Protein AF-A0A3M6F680-F1 (afdb_monomer_lite)

Structure (mmCIF, N/CA/C/O backbone):
data_AF-A0A3M6F680-F1
#
_entry.id   AF-A0A3M6F680-F1
#
loop_
_atom_site.group_PDB
_atom_site.id
_atom_site.type_symbol
_atom_site.label_atom_id
_atom_site.label_alt_id
_atom_site.label_comp_id
_atom_site.label_asym_id
_atom_site.label_entity_id
_atom_site.label_seq_id
_atom_site.pdbx_PDB_ins_code
_atom_site.Cartn_x
_atom_site.Cartn_y
_atom_site.Cartn_z
_atom_site.occupancy
_atom_site.B_iso_or_equiv
_atom_site.auth_seq_id
_atom_site.auth_comp_id
_atom_site.auth_asym_id
_atom_site.auth_atom_id
_atom_site.pdbx_PDB_model_num
ATOM 1 N N . LEU A 1 1 ? 20.041 7.591 -9.489 1.00 85.06 1 LEU A N 1
ATOM 2 C CA . LEU A 1 1 ? 18.558 7.566 -9.428 1.00 85.06 1 LEU A CA 1
ATOM 3 C C . LEU A 1 1 ? 17.988 8.263 -8.185 1.00 85.06 1 LEU A C 1
ATOM 5 O O . LEU A 1 1 ? 17.136 9.122 -8.360 1.00 85.06 1 LEU A O 1
ATOM 9 N N . LYS A 1 2 ? 18.476 7.981 -6.963 1.00 90.31 2 LYS A N 1
ATOM 10 C CA . LYS A 1 2 ? 17.957 8.578 -5.711 1.00 90.31 2 LYS A CA 1
ATOM 11 C C . LYS A 1 2 ? 17.850 10.113 -5.712 1.00 90.31 2 LYS A C 1
ATOM 13 O O . LYS A 1 2 ? 16.858 10.641 -5.233 1.00 90.31 2 LYS A O 1
ATOM 18 N N . GLY A 1 3 ? 18.842 10.811 -6.273 1.00 93.62 3 GLY A N 1
ATOM 19 C CA . GLY A 1 3 ? 18.851 12.280 -6.362 1.00 93.62 3 GLY A CA 1
ATOM 20 C C . GLY A 1 3 ? 17.983 12.883 -7.475 1.00 93.62 3 GLY A C 1
ATOM 21 O O . GLY A 1 3 ? 17.849 14.095 -7.527 1.00 93.62 3 GLY A O 1
ATOM 22 N N . VAL A 1 4 ? 17.410 12.061 -8.360 1.00 94.75 4 VAL A N 1
ATOM 23 C CA . VAL A 1 4 ? 16.599 12.515 -9.508 1.00 94.75 4 VAL A CA 1
ATOM 24 C C . VAL A 1 4 ? 15.127 12.183 -9.290 1.00 94.75 4 VAL A C 1
ATOM 26 O O . VAL A 1 4 ? 14.264 13.033 -9.463 1.00 94.75 4 VAL A O 1
ATOM 29 N N . ASN A 1 5 ? 14.834 10.944 -8.886 1.00 92.00 5 ASN A N 1
ATOM 30 C CA . ASN A 1 5 ? 13.481 10.513 -8.562 1.00 92.00 5 ASN A CA 1
ATOM 31 C C . ASN A 1 5 ? 13.514 9.573 -7.356 1.00 92.00 5 ASN A C 1
ATOM 33 O O . ASN A 1 5 ? 13.884 8.399 -7.452 1.00 92.00 5 ASN 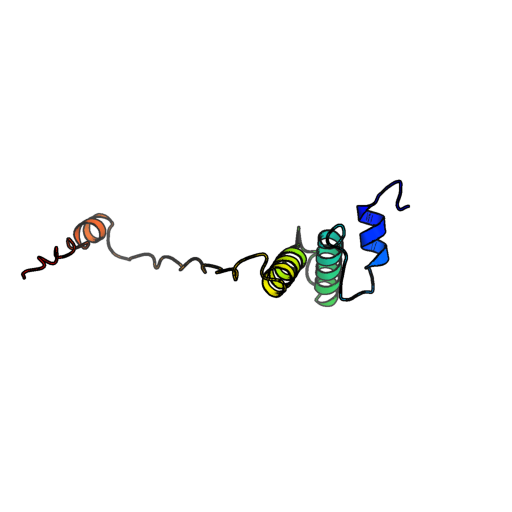A O 1
ATOM 37 N N . ARG A 1 6 ? 13.139 10.130 -6.206 1.00 93.94 6 ARG A N 1
ATOM 38 C CA . ARG A 1 6 ? 13.187 9.451 -4.914 1.00 93.94 6 ARG A CA 1
ATOM 39 C C . ARG A 1 6 ? 12.104 8.373 -4.799 1.00 93.94 6 ARG A C 1
ATOM 41 O O . ARG A 1 6 ? 12.426 7.250 -4.424 1.00 93.94 6 ARG A O 1
ATOM 48 N N . THR A 1 7 ? 10.874 8.665 -5.223 1.00 92.44 7 THR A N 1
ATOM 49 C CA . THR A 1 7 ? 9.757 7.703 -5.253 1.00 92.44 7 THR A CA 1
ATOM 50 C C . THR A 1 7 ? 10.099 6.468 -6.075 1.00 92.44 7 THR A C 1
ATOM 52 O O . THR A 1 7 ? 9.975 5.347 -5.587 1.00 92.44 7 THR A O 1
ATOM 55 N N . LEU A 1 8 ? 10.593 6.660 -7.302 1.00 92.69 8 LEU A N 1
ATOM 56 C CA . LEU A 1 8 ? 10.981 5.554 -8.173 1.00 92.69 8 LEU A CA 1
ATOM 57 C C . LEU A 1 8 ? 12.140 4.755 -7.575 1.00 92.69 8 LEU A C 1
ATOM 59 O O . LEU A 1 8 ? 12.135 3.528 -7.632 1.00 92.69 8 LEU A O 1
ATOM 63 N N . TRP A 1 9 ? 13.116 5.436 -6.970 1.00 95.25 9 TRP A N 1
ATOM 64 C CA . TRP A 1 9 ? 14.221 4.765 -6.294 1.00 95.25 9 TRP A CA 1
ATOM 65 C C . TRP A 1 9 ? 13.718 3.835 -5.183 1.00 95.25 9 TRP A C 1
ATOM 67 O O . TRP A 1 9 ? 14.070 2.657 -5.193 1.00 95.25 9 TRP A O 1
ATOM 77 N N . TYR A 1 10 ? 12.857 4.319 -4.281 1.00 95.25 10 TYR A N 1
ATOM 78 C CA . TYR A 1 10 ? 12.305 3.515 -3.184 1.00 95.25 10 TYR A CA 1
ATOM 79 C C . TYR A 1 10 ? 11.365 2.406 -3.660 1.00 95.25 10 TYR A C 1
ATOM 81 O O . TYR A 1 10 ? 11.409 1.298 -3.121 1.00 95.25 10 TYR A O 1
ATOM 89 N N . ALA A 1 11 ? 10.548 2.679 -4.680 1.00 93.38 11 ALA A N 1
ATOM 90 C CA . ALA A 1 11 ? 9.681 1.676 -5.279 1.00 93.38 11 ALA A CA 1
ATOM 91 C C . ALA A 1 11 ? 10.512 0.520 -5.849 1.00 93.38 11 ALA A C 1
ATOM 93 O O . ALA A 1 11 ? 10.257 -0.626 -5.500 1.00 93.38 11 ALA A O 1
ATOM 94 N N . LEU A 1 12 ? 11.550 0.804 -6.642 1.00 93.38 12 LEU A N 1
ATOM 95 C CA . LEU A 1 12 ? 12.417 -0.233 -7.210 1.00 93.38 12 LEU A CA 1
ATOM 96 C C . LEU A 1 12 ? 13.206 -0.994 -6.139 1.00 93.38 12 LEU A C 1
ATOM 98 O O . LEU A 1 12 ? 13.306 -2.213 -6.216 1.00 93.38 12 LEU A O 1
ATOM 102 N N . HIS A 1 13 ? 13.712 -0.303 -5.113 1.00 93.81 13 HIS A N 1
ATOM 103 C CA . HIS A 1 13 ? 14.429 -0.959 -4.010 1.00 93.81 13 HIS A CA 1
ATOM 104 C C . HIS A 1 13 ? 13.537 -1.897 -3.186 1.00 93.81 13 HIS A C 1
ATOM 106 O O . HIS A 1 13 ? 14.061 -2.772 -2.508 1.00 93.81 13 HIS A O 1
ATOM 112 N N . SER A 1 14 ? 12.211 -1.733 -3.255 1.00 90.81 14 SER A N 1
ATOM 113 C CA . SER A 1 14 ? 11.241 -2.570 -2.536 1.00 90.81 14 SER A CA 1
ATOM 114 C C . SER A 1 14 ? 10.443 -3.501 -3.456 1.00 90.81 14 SER A C 1
ATOM 116 O O . SER A 1 14 ? 9.390 -3.999 -3.061 1.00 90.81 14 SER A O 1
ATOM 118 N N . ALA A 1 15 ? 10.880 -3.690 -4.707 1.00 90.38 15 ALA A N 1
ATOM 119 C CA . ALA A 1 15 ? 10.107 -4.433 -5.703 1.00 90.38 15 ALA A CA 1
ATOM 120 C C . ALA A 1 15 ? 9.900 -5.906 -5.335 1.00 90.38 15 ALA A C 1
ATOM 122 O O . ALA A 1 15 ? 8.832 -6.448 -5.606 1.00 90.38 15 ALA A O 1
ATOM 123 N N . ASP A 1 16 ? 10.881 -6.512 -4.665 1.00 90.44 16 ASP A N 1
ATOM 124 C CA . ASP A 1 16 ? 10.863 -7.928 -4.279 1.00 90.44 16 ASP A CA 1
ATOM 125 C C . ASP A 1 16 ? 10.801 -8.135 -2.754 1.00 90.44 16 ASP A C 1
ATOM 127 O O . ASP A 1 16 ? 11.083 -9.208 -2.229 1.00 90.44 16 ASP A O 1
ATOM 131 N N . THR A 1 17 ? 10.450 -7.089 -1.999 1.00 90.62 17 THR A N 1
ATOM 132 C CA . THR A 1 17 ? 10.397 -7.152 -0.534 1.00 90.62 17 THR A CA 1
ATOM 133 C C . THR A 1 17 ? 8.959 -7.139 -0.038 1.00 90.62 17 THR A C 1
ATOM 135 O O . THR A 1 17 ? 8.118 -6.383 -0.521 1.00 90.62 17 THR A O 1
ATOM 138 N N . ALA A 1 18 ? 8.649 -7.943 0.982 1.00 86.81 18 ALA A N 1
ATOM 139 C CA . ALA A 1 18 ? 7.315 -7.929 1.586 1.00 86.81 18 ALA A CA 1
ATOM 140 C C . ALA A 1 18 ? 7.003 -6.563 2.228 1.00 86.81 18 ALA A C 1
ATOM 142 O O . ALA A 1 18 ? 5.952 -5.977 1.957 1.00 86.81 18 ALA A O 1
ATOM 143 N N . LYS A 1 19 ? 7.953 -6.034 3.013 1.00 88.12 19 LYS A N 1
ATOM 144 C CA . LYS A 1 19 ? 7.897 -4.698 3.618 1.00 88.12 19 LYS A CA 1
ATOM 145 C C . LYS A 1 19 ? 8.468 -3.659 2.656 1.00 88.12 19 LYS A C 1
ATOM 147 O O . LYS A 1 19 ? 9.526 -3.873 2.067 1.00 88.12 19 LYS A O 1
ATOM 152 N N . VAL A 1 20 ? 7.763 -2.545 2.500 1.00 92.25 20 VAL A N 1
ATOM 153 C CA . VAL A 1 20 ? 8.084 -1.483 1.536 1.00 92.25 20 VAL A CA 1
ATOM 154 C C . VAL A 1 20 ? 8.310 -0.161 2.259 1.00 92.25 20 VAL A C 1
ATOM 156 O O . VAL A 1 20 ? 7.778 0.060 3.345 1.00 92.25 20 VAL A O 1
ATOM 159 N N . PHE A 1 21 ? 9.075 0.745 1.653 1.00 94.12 21 PHE A N 1
ATOM 160 C CA . PHE A 1 21 ? 9.163 2.117 2.152 1.00 94.12 21 PHE A CA 1
ATOM 161 C C . PHE A 1 21 ? 7.861 2.871 1.876 1.00 94.12 21 PHE A C 1
ATOM 163 O O . PHE A 1 21 ? 7.326 2.788 0.768 1.00 94.12 21 PHE A O 1
ATOM 170 N N . VAL A 1 22 ? 7.395 3.665 2.845 1.00 94.06 22 VAL A N 1
ATOM 171 C CA . VAL A 1 22 ? 6.143 4.439 2.734 1.00 94.06 22 VAL A CA 1
ATOM 172 C C . VAL A 1 22 ? 6.110 5.319 1.476 1.00 94.06 22 VAL A C 1
ATOM 174 O O . VAL A 1 22 ? 5.099 5.374 0.783 1.00 94.06 22 VAL A O 1
ATOM 177 N N . GLU A 1 23 ? 7.252 5.908 1.106 1.00 92.81 23 GLU A N 1
ATOM 178 C CA . GLU A 1 23 ? 7.407 6.775 -0.072 1.00 92.81 23 GLU A CA 1
ATOM 179 C C . GLU A 1 23 ? 7.135 6.053 -1.407 1.00 92.81 23 GLU A C 1
ATOM 181 O O . GLU A 1 23 ? 6.779 6.696 -2.392 1.00 92.81 23 GLU A O 1
ATOM 186 N N . GLY A 1 24 ? 7.314 4.727 -1.453 1.00 92.94 24 GLY A N 1
ATOM 187 C CA . GLY A 1 24 ? 7.088 3.887 -2.635 1.00 92.94 24 GLY A CA 1
ATOM 188 C C . GLY A 1 24 ? 5.906 2.920 -2.503 1.00 92.94 24 GLY A C 1
ATOM 189 O O . GLY A 1 24 ? 5.615 2.186 -3.448 1.00 92.94 24 GLY A O 1
ATOM 190 N N . ALA A 1 25 ? 5.219 2.902 -1.356 1.00 94.75 25 ALA A N 1
ATOM 191 C CA . ALA A 1 25 ? 4.222 1.886 -1.027 1.00 94.75 25 ALA A CA 1
ATOM 192 C C . ALA A 1 25 ? 3.011 1.901 -1.971 1.00 94.75 25 ALA A C 1
ATOM 194 O O . ALA A 1 25 ? 2.537 0.842 -2.372 1.00 94.75 25 ALA A O 1
ATOM 195 N N . GLY A 1 26 ? 2.548 3.085 -2.387 1.00 94.94 26 GLY A N 1
ATOM 196 C CA . GLY A 1 26 ? 1.434 3.213 -3.335 1.00 94.94 26 GLY A CA 1
ATOM 197 C C . GLY A 1 26 ? 1.751 2.620 -4.712 1.00 94.94 26 GLY A C 1
ATOM 198 O O . GLY A 1 26 ? 0.930 1.904 -5.279 1.00 94.94 26 GLY A O 1
ATOM 199 N N . VAL A 1 27 ? 2.971 2.843 -5.216 1.00 95.44 27 VAL A N 1
ATOM 200 C CA . VAL A 1 27 ? 3.440 2.257 -6.485 1.00 95.44 27 VAL A CA 1
ATOM 201 C C . VAL A 1 27 ? 3.501 0.734 -6.375 1.00 95.44 27 VAL A C 1
ATOM 203 O O . VAL A 1 27 ? 3.051 0.033 -7.277 1.00 95.44 27 VAL A O 1
ATOM 206 N N . GLN A 1 28 ? 4.010 0.222 -5.252 1.00 95.62 28 GLN A N 1
ATOM 207 C CA . GLN A 1 28 ? 4.080 -1.215 -4.992 1.00 95.62 28 GLN A CA 1
ATOM 208 C C . GLN A 1 28 ? 2.695 -1.861 -4.876 1.00 95.62 28 GLN A C 1
ATOM 210 O O . GLN A 1 28 ? 2.468 -2.913 -5.467 1.00 95.62 28 GLN A O 1
ATOM 215 N N . ALA A 1 29 ? 1.755 -1.229 -4.169 1.00 95.81 29 ALA A N 1
ATOM 216 C CA . ALA A 1 29 ? 0.380 -1.712 -4.056 1.00 95.81 29 ALA A CA 1
ATOM 217 C C . ALA A 1 29 ? -0.302 -1.800 -5.430 1.00 95.81 29 ALA A C 1
ATOM 219 O O . ALA A 1 29 ? -0.847 -2.850 -5.774 1.00 95.81 29 ALA A O 1
ATOM 220 N N . GLN A 1 30 ? -0.181 -0.747 -6.245 1.00 96.75 30 GLN A N 1
ATOM 221 C CA . GLN A 1 30 ? -0.711 -0.735 -7.608 1.00 96.75 30 GLN A CA 1
ATOM 222 C C . GLN A 1 30 ? -0.085 -1.846 -8.459 1.00 96.75 30 GLN A C 1
ATOM 224 O O . GLN A 1 30 ? -0.800 -2.643 -9.058 1.00 96.75 30 GLN A O 1
ATOM 229 N N . ALA A 1 31 ? 1.2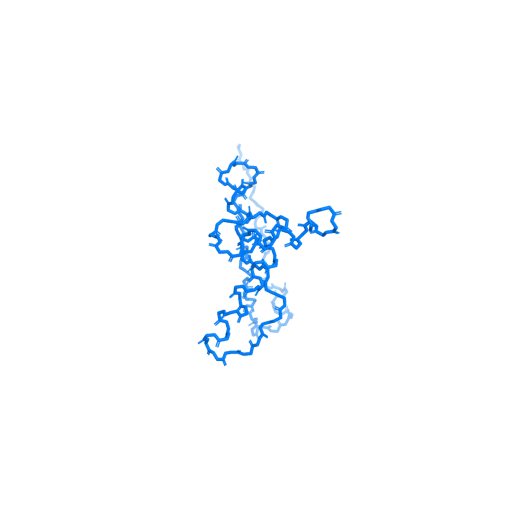48 -1.938 -8.488 1.00 95.62 31 ALA A N 1
ATOM 230 C CA . ALA A 1 31 ? 1.952 -2.934 -9.294 1.00 95.62 31 ALA A CA 1
ATOM 231 C C . ALA A 1 31 ? 1.563 -4.369 -8.899 1.00 95.62 31 ALA A C 1
ATOM 233 O O . ALA A 1 31 ? 1.328 -5.216 -9.760 1.00 95.62 31 ALA A O 1
ATOM 234 N N . ARG A 1 32 ? 1.427 -4.644 -7.595 1.00 95.25 32 ARG A N 1
ATOM 235 C CA . ARG A 1 32 ? 0.976 -5.949 -7.087 1.00 95.25 32 ARG A CA 1
ATOM 236 C C . ARG A 1 32 ? -0.465 -6.247 -7.480 1.00 95.25 32 ARG A C 1
ATOM 238 O O . ARG A 1 32 ? -0.745 -7.372 -7.889 1.00 95.25 32 ARG A O 1
ATOM 245 N N . ALA A 1 33 ? -1.357 -5.260 -7.404 1.00 96.31 33 ALA A N 1
ATOM 246 C CA . ALA A 1 33 ? -2.742 -5.405 -7.842 1.00 96.31 33 ALA A CA 1
ATOM 247 C C . ALA A 1 33 ? -2.831 -5.716 -9.344 1.00 96.31 33 ALA A C 1
ATOM 249 O O . ALA A 1 33 ? -3.571 -6.611 -9.745 1.00 96.31 33 ALA A O 1
ATOM 250 N N . GLU A 1 34 ? -2.033 -5.040 -10.170 1.00 97.00 34 GLU A N 1
ATOM 251 C CA . GLU A 1 34 ? -1.967 -5.277 -11.616 1.00 97.00 34 GLU A CA 1
ATOM 252 C C . GLU A 1 34 ? -1.434 -6.672 -11.951 1.00 97.00 34 GLU A C 1
ATOM 254 O O . GLU A 1 34 ? -2.038 -7.386 -12.752 1.00 97.00 34 GLU A O 1
ATOM 259 N N . VAL A 1 35 ? -0.348 -7.100 -11.298 1.00 96.38 35 VAL A N 1
ATOM 260 C CA . VAL A 1 35 ? 0.201 -8.457 -11.450 1.00 96.38 35 VAL A CA 1
ATOM 261 C C . VAL A 1 35 ? -0.820 -9.508 -11.018 1.00 96.38 35 VAL A C 1
ATOM 263 O O . VAL A 1 35 ? -0.956 -10.544 -11.669 1.00 96.38 35 VAL A O 1
ATOM 266 N N . HIS A 1 36 ? -1.551 -9.263 -9.930 1.00 95.81 36 HIS A N 1
ATOM 267 C CA . HIS A 1 36 ? -2.572 -10.184 -9.445 1.00 95.81 36 HIS A CA 1
ATOM 268 C C . HIS A 1 36 ? -3.768 -10.271 -10.401 1.00 95.81 36 HIS A C 1
ATOM 270 O O . HIS A 1 36 ? -4.176 -11.373 -10.758 1.00 95.81 36 H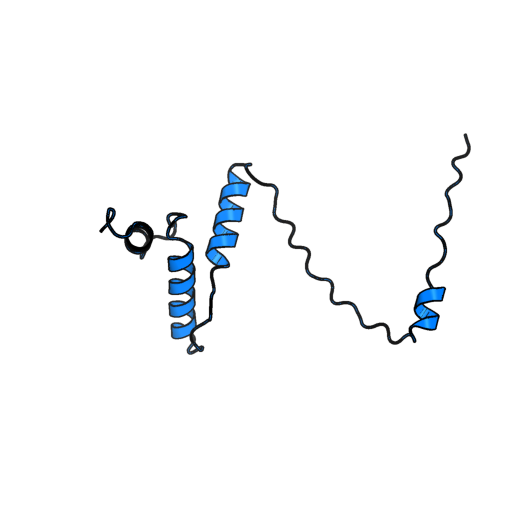IS A O 1
ATOM 276 N N . ALA A 1 37 ? -4.271 -9.133 -10.889 1.00 97.25 37 ALA A N 1
ATOM 277 C CA . ALA A 1 37 ? -5.337 -9.091 -11.887 1.00 97.25 37 ALA A CA 1
ATOM 278 C C . ALA A 1 37 ? -4.934 -9.826 -13.173 1.00 97.25 37 ALA A C 1
ATOM 280 O O . ALA A 1 37 ? -5.708 -10.633 -13.683 1.00 97.25 37 ALA A O 1
ATOM 281 N N . HIS A 1 38 ? -3.696 -9.630 -13.639 1.00 97.62 38 HIS A N 1
ATOM 282 C CA . HIS A 1 38 ? -3.169 -10.330 -14.807 1.00 97.62 38 HIS A CA 1
ATOM 283 C C . HIS A 1 38 ? -3.153 -11.853 -14.615 1.00 97.62 38 HIS A C 1
ATOM 285 O O . HIS A 1 38 ? -3.614 -12.585 -15.487 1.00 97.62 38 HIS A O 1
ATOM 291 N N . LYS A 1 39 ? -2.697 -12.337 -13.450 1.00 97.56 39 LYS A N 1
ATOM 292 C CA . LYS A 1 39 ? -2.718 -13.772 -13.108 1.00 97.56 39 LYS A CA 1
ATOM 293 C C . LYS A 1 39 ? -4.131 -14.363 -13.098 1.00 97.56 39 LYS A C 1
ATOM 295 O O . LYS A 1 39 ? -4.287 -15.546 -13.374 1.00 97.56 39 LYS A O 1
ATOM 300 N N . LEU A 1 40 ? -5.139 -13.552 -12.780 1.00 97.50 40 LEU A N 1
ATOM 301 C CA . LEU A 1 40 ? -6.548 -13.950 -12.757 1.00 97.50 40 LEU A CA 1
ATOM 302 C C . LEU A 1 40 ? -7.268 -13.746 -14.103 1.00 97.50 40 LEU A C 1
ATOM 304 O O . LEU A 1 40 ? -8.455 -14.043 -14.198 1.00 97.50 40 LEU A O 1
ATOM 308 N N . GLY A 1 41 ? -6.591 -13.223 -15.131 1.00 97.62 41 GLY A N 1
ATOM 309 C CA . GLY A 1 41 ? -7.224 -12.878 -16.409 1.00 97.62 41 GLY A CA 1
ATOM 310 C C . GLY A 1 41 ? -8.233 -11.726 -16.308 1.00 97.62 41 GLY A C 1
ATOM 311 O O . GLY A 1 41 ? -9.109 -11.594 -17.159 1.00 97.62 41 GLY A O 1
ATOM 312 N N . LEU A 1 42 ? -8.133 -10.903 -15.263 1.00 96.88 42 LEU A N 1
ATOM 313 C CA . LEU A 1 42 ? -8.998 -9.750 -15.034 1.00 96.88 42 LEU A CA 1
ATOM 314 C C . LEU A 1 42 ? -8.457 -8.507 -15.755 1.00 96.88 42 LEU A C 1
ATOM 316 O O . LEU A 1 42 ? -7.247 -8.398 -15.988 1.00 96.88 42 LEU A O 1
ATOM 320 N N . PRO A 1 43 ? -9.326 -7.534 -16.090 1.00 96.94 43 PRO A N 1
ATOM 321 C CA . PRO A 1 43 ? -8.869 -6.253 -16.609 1.00 96.94 43 PRO A CA 1
ATOM 322 C C . PRO A 1 43 ? -7.938 -5.567 -15.606 1.00 96.94 43 PRO A C 1
ATOM 324 O O . PRO A 1 43 ? -8.082 -5.713 -14.389 1.00 96.94 43 PRO A O 1
ATOM 327 N N . ARG A 1 44 ? -6.988 -4.789 -16.133 1.00 94.94 44 ARG A N 1
ATOM 328 C CA . ARG A 1 44 ? -6.071 -4.002 -15.307 1.00 94.94 44 ARG A CA 1
ATOM 329 C C . ARG A 1 44 ? -6.889 -3.095 -14.376 1.00 94.94 44 ARG A C 1
ATOM 331 O O . ARG A 1 44 ? -7.728 -2.340 -14.874 1.00 94.94 44 ARG A O 1
ATOM 338 N N . PRO A 1 45 ? -6.658 -3.146 -13.056 1.00 94.94 45 PRO A N 1
ATOM 339 C CA . PRO A 1 45 ? -7.386 -2.304 -12.127 1.00 94.94 45 PRO A CA 1
ATOM 340 C C . PRO A 1 45 ? -7.054 -0.827 -12.353 1.00 94.94 45 PRO A C 1
ATOM 342 O O . PRO A 1 45 ? -5.967 -0.481 -12.823 1.00 94.94 45 PRO A O 1
ATOM 345 N N . GLY A 1 46 ? -7.991 0.046 -11.976 1.00 94.56 46 GLY A N 1
ATOM 346 C CA . GLY A 1 46 ? -7.723 1.476 -11.821 1.00 94.56 46 GLY A CA 1
ATOM 347 C C . GLY A 1 46 ? -6.767 1.745 -10.652 1.00 94.56 46 GLY A C 1
ATOM 348 O O . GLY A 1 46 ? -5.964 0.893 -10.278 1.00 94.56 46 GLY A O 1
ATOM 349 N N . LEU A 1 47 ? -6.859 2.926 -10.039 1.00 95.25 47 LEU A N 1
ATOM 350 C CA . LEU A 1 47 ? -6.039 3.254 -8.871 1.00 95.25 47 LEU A CA 1
ATOM 351 C C . LEU A 1 47 ? -6.410 2.358 -7.671 1.00 95.25 47 LEU A C 1
ATOM 353 O O . LEU A 1 47 ? -7.459 2.527 -7.056 1.00 95.25 47 LEU A O 1
ATOM 357 N N . MET A 1 48 ? -5.525 1.427 -7.325 1.00 94.69 48 MET A N 1
ATOM 358 C CA . MET A 1 48 ? -5.625 0.480 -6.217 1.00 94.69 48 MET A CA 1
ATOM 359 C C . MET A 1 48 ? -4.434 0.646 -5.270 1.00 94.69 48 MET A C 1
ATOM 361 O O . MET A 1 48 ? -3.419 -0.040 -5.361 1.00 94.69 48 MET A O 1
ATOM 365 N N . VAL A 1 49 ? -4.591 1.553 -4.307 1.00 95.56 49 VAL A N 1
ATOM 366 C CA . VAL A 1 49 ? -3.596 1.825 -3.252 1.00 95.56 49 VAL A CA 1
ATOM 367 C C . VAL A 1 49 ? -4.071 1.409 -1.858 1.00 95.56 49 VAL A C 1
ATOM 369 O O . VAL A 1 49 ? -3.386 1.663 -0.872 1.00 95.56 49 VAL A O 1
ATOM 372 N N . THR A 1 50 ? -5.222 0.738 -1.762 1.00 94.94 50 THR A N 1
ATOM 373 C CA . THR A 1 50 ? -5.843 0.335 -0.490 1.00 94.94 50 THR A CA 1
ATOM 374 C C . THR A 1 50 ? -4.897 -0.490 0.375 1.00 94.94 50 THR A C 1
ATOM 376 O O . THR A 1 50 ? -4.766 -0.217 1.559 1.00 94.94 50 THR A O 1
ATOM 379 N N . GLN A 1 51 ? -4.132 -1.406 -0.230 1.00 94.44 51 GLN A N 1
ATOM 380 C CA . GLN A 1 51 ? -3.136 -2.198 0.494 1.00 94.44 51 GLN A CA 1
ATOM 381 C C . GLN A 1 51 ? -2.058 -1.331 1.167 1.00 94.44 51 GLN A C 1
ATOM 383 O O . GLN A 1 51 ? -1.618 -1.649 2.268 1.00 94.44 51 GLN A O 1
ATOM 388 N N . ALA A 1 52 ? -1.629 -0.235 0.530 1.00 95.75 52 ALA A N 1
ATOM 389 C CA . ALA A 1 52 ? -0.662 0.682 1.129 1.00 95.75 52 ALA A CA 1
ATOM 390 C C . ALA A 1 52 ? -1.277 1.463 2.302 1.00 95.75 52 ALA A C 1
ATOM 392 O O . ALA A 1 52 ? -0.601 1.686 3.302 1.00 95.75 52 ALA A O 1
ATOM 393 N N . ILE A 1 53 ? -2.554 1.845 2.190 1.00 95.00 53 ILE A N 1
ATOM 394 C CA . ILE A 1 53 ? -3.293 2.554 3.244 1.00 95.00 53 ILE A CA 1
ATOM 395 C C . ILE A 1 53 ? -3.499 1.641 4.453 1.00 95.00 53 ILE A C 1
ATOM 397 O O . ILE A 1 53 ? -3.166 2.024 5.571 1.00 95.00 53 ILE A O 1
ATOM 401 N N . ASP A 1 54 ? -4.004 0.429 4.230 1.00 9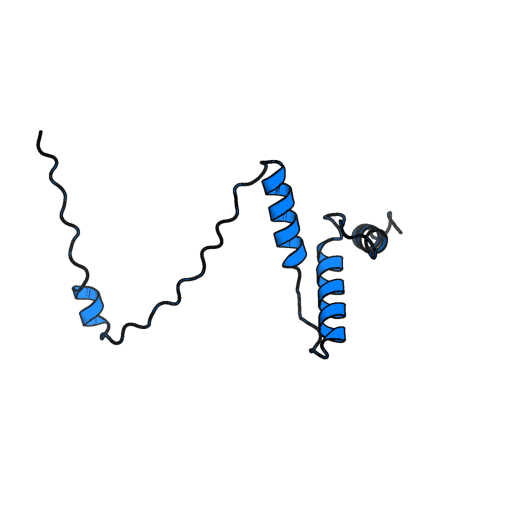4.25 54 ASP A N 1
ATOM 402 C CA . ASP A 1 54 ? -4.277 -0.525 5.304 1.00 94.25 54 ASP A CA 1
ATOM 403 C C . ASP A 1 54 ? -2.977 -0.981 5.982 1.00 94.25 54 ASP A C 1
ATOM 405 O O . ASP A 1 54 ? -2.920 -1.081 7.205 1.00 94.25 54 ASP A O 1
ATOM 409 N N . GLY A 1 55 ? -1.904 -1.181 5.207 1.00 93.88 55 GLY A N 1
ATOM 410 C CA . GLY A 1 55 ? -0.578 -1.474 5.751 1.00 93.88 55 GLY A CA 1
ATOM 411 C C . GLY A 1 55 ? -0.037 -0.339 6.622 1.00 93.88 55 GLY A C 1
ATOM 412 O O . GLY A 1 55 ? 0.454 -0.595 7.718 1.00 93.88 55 GLY A O 1
ATOM 413 N N . LEU A 1 56 ? -0.172 0.915 6.176 1.00 95.00 56 LEU A N 1
ATOM 414 C CA . LEU A 1 56 ? 0.236 2.078 6.966 1.00 95.00 56 LEU A CA 1
ATOM 415 C C . LEU A 1 56 ? -0.589 2.204 8.252 1.00 95.00 56 LEU A C 1
ATOM 417 O O . LEU A 1 56 ? -0.019 2.445 9.311 1.00 95.00 56 LEU A O 1
ATOM 421 N N . GLN A 1 57 ? -1.908 2.009 8.174 1.00 95.00 57 GLN A N 1
ATOM 422 C CA . GLN A 1 57 ? -2.785 2.021 9.344 1.00 95.00 57 GLN A CA 1
ATOM 423 C C . GLN A 1 57 ? -2.339 0.970 10.369 1.00 95.00 57 GLN A C 1
ATOM 425 O O . GLN A 1 57 ? -2.122 1.311 11.527 1.00 95.00 57 GLN A O 1
ATOM 430 N N . ALA A 1 58 ? -2.131 -0.276 9.937 1.00 93.69 58 ALA A N 1
ATOM 431 C CA . ALA A 1 58 ? -1.695 -1.359 10.814 1.00 93.69 58 ALA A CA 1
ATOM 432 C C . ALA A 1 58 ? -0.330 -1.075 11.468 1.00 93.69 58 ALA A C 1
ATOM 434 O O . ALA A 1 58 ? -0.149 -1.337 12.657 1.00 93.69 58 ALA A O 1
ATOM 435 N N . GLU A 1 59 ? 0.630 -0.506 10.726 1.00 94.31 59 GLU A N 1
ATOM 436 C CA . GLU A 1 59 ? 1.926 -0.134 11.302 1.00 94.31 59 GLU A CA 1
ATOM 437 C C . GLU A 1 59 ? 1.787 0.979 12.345 1.00 94.31 59 GLU A C 1
ATOM 439 O O . GLU A 1 59 ? 2.355 0.853 13.429 1.00 94.31 59 GLU A O 1
ATOM 444 N N . LEU A 1 60 ? 1.004 2.026 12.069 1.00 95.12 60 LEU A N 1
ATOM 445 C CA . LEU A 1 60 ? 0.793 3.134 13.006 1.00 95.12 60 LEU A CA 1
ATOM 446 C C . LEU A 1 60 ? 0.028 2.706 14.268 1.00 95.12 60 LEU A C 1
ATOM 448 O O . LEU A 1 60 ? 0.347 3.179 15.361 1.00 95.12 60 LEU A O 1
ATOM 452 N N . GLU A 1 61 ? -0.950 1.808 14.136 1.00 95.75 61 GLU A N 1
ATOM 453 C CA . GLU A 1 61 ? -1.667 1.212 15.270 1.00 95.75 61 GLU A CA 1
ATOM 454 C C . GLU A 1 61 ? -0.714 0.393 16.146 1.00 95.75 61 GLU A C 1
ATOM 456 O O . GLU A 1 61 ? -0.730 0.525 17.369 1.00 95.75 61 GLU A O 1
ATOM 461 N N . SER A 1 62 ? 0.171 -0.402 15.531 1.00 94.06 62 SER A N 1
ATOM 462 C CA . SER A 1 62 ? 1.100 -1.276 16.261 1.00 94.06 62 SER A CA 1
ATOM 463 C C . SER A 1 62 ? 2.078 -0.524 17.172 1.00 94.06 62 SER A C 1
ATOM 465 O O . SER A 1 62 ? 2.504 -1.060 18.193 1.00 94.06 62 SER A O 1
ATOM 467 N N . ILE A 1 63 ? 2.409 0.723 16.826 1.00 96.00 63 ILE A N 1
ATOM 468 C CA . ILE A 1 63 ? 3.292 1.601 17.610 1.00 96.00 63 ILE A CA 1
ATOM 469 C C . ILE A 1 63 ? 2.521 2.598 18.486 1.00 96.00 63 ILE A C 1
ATOM 471 O O . ILE A 1 63 ? 3.131 3.461 19.114 1.00 96.00 63 ILE A O 1
ATOM 475 N N . GLY A 1 64 ? 1.188 2.500 18.528 1.00 94.56 64 GLY A N 1
ATOM 476 C CA . GLY A 1 64 ? 0.331 3.351 19.351 1.00 94.56 64 GLY A CA 1
ATOM 477 C C . GLY A 1 64 ? 0.238 4.807 18.885 1.00 94.56 64 GLY A C 1
ATOM 478 O O . GLY A 1 64 ? -0.130 5.667 19.681 1.00 94.56 64 GLY A O 1
ATOM 479 N N . LEU A 1 65 ? 0.569 5.106 17.622 1.00 95.44 65 LEU A N 1
ATOM 480 C CA . LEU A 1 65 ? 0.469 6.469 17.080 1.00 95.44 65 LEU A CA 1
ATOM 481 C C . LEU A 1 65 ? -0.945 6.833 16.621 1.00 95.44 65 LEU A C 1
ATOM 483 O O . LEU A 1 65 ? -1.271 8.017 16.538 1.00 95.44 65 LEU A O 1
ATOM 487 N N . VAL A 1 66 ? -1.780 5.842 16.310 1.00 93.44 66 VAL A N 1
ATOM 488 C CA . VAL A 1 66 ? -3.179 6.051 15.920 1.00 93.44 66 VAL A CA 1
ATOM 489 C C . VAL A 1 66 ? -4.091 5.058 16.629 1.00 93.44 66 VAL A C 1
ATOM 491 O O . VAL A 1 66 ? -3.674 3.965 17.009 1.00 93.44 66 VAL A O 1
ATOM 494 N N . PHE A 1 67 ? -5.355 5.444 16.791 1.00 90.12 67 PHE A N 1
ATOM 495 C CA . PHE A 1 67 ? -6.396 4.542 17.271 1.00 90.12 67 PHE A CA 1
ATOM 496 C C . PHE A 1 67 ? -6.749 3.494 16.217 1.00 90.12 67 PHE A C 1
ATOM 498 O O . PHE A 1 67 ? -6.622 3.743 15.016 1.00 90.12 67 PHE A O 1
ATOM 505 N N . ALA A 1 68 ? -7.271 2.361 16.693 1.00 86.56 68 ALA A N 1
ATOM 506 C CA . ALA A 1 68 ? -7.822 1.322 15.838 1.00 86.56 68 ALA A CA 1
ATOM 507 C C . ALA A 1 68 ? -8.867 1.910 14.880 1.00 86.56 68 ALA A C 1
ATOM 509 O O . ALA A 1 68 ? -9.835 2.554 15.304 1.00 86.56 68 ALA A O 1
ATOM 510 N N . ARG A 1 69 ? -8.679 1.693 13.577 1.00 80.44 69 ARG A N 1
ATOM 511 C CA . ARG A 1 69 ? -9.593 2.197 12.553 1.00 80.44 69 ARG A CA 1
ATOM 512 C C . ARG A 1 69 ? -10.938 1.484 12.652 1.00 80.44 69 ARG A C 1
ATOM 514 O O . ARG A 1 69 ? -11.106 0.366 12.173 1.00 80.44 69 ARG A O 1
ATOM 521 N N . HIS A 1 70 ? -11.941 2.182 13.176 1.00 76.44 70 HIS A N 1
ATOM 522 C CA . HIS A 1 70 ? -13.331 1.756 13.059 1.00 76.44 70 HIS A CA 1
ATOM 523 C C . HIS A 1 70 ? -13.844 2.053 11.646 1.00 76.44 70 HIS A C 1
ATOM 525 O O . HIS A 1 70 ? -14.255 3.170 11.328 1.00 76.44 70 HIS A O 1
ATOM 531 N N . VAL A 1 71 ? -13.827 1.048 10.768 1.00 70.44 71 VAL A N 1
ATOM 532 C CA . VAL A 1 71 ? -14.532 1.139 9.486 1.00 70.44 71 VAL A CA 1
ATOM 533 C C . VAL A 1 71 ? -16.019 0.990 9.779 1.00 70.44 71 VAL A C 1
ATOM 535 O O . VAL A 1 71 ? -16.518 -0.120 9.956 1.00 70.44 71 VAL A O 1
ATOM 538 N N . VAL A 1 72 ? -16.734 2.113 9.869 1.00 69.69 72 VAL A N 1
ATOM 539 C CA . VAL A 1 72 ? -18.198 2.088 9.895 1.00 69.69 72 VAL A CA 1
ATOM 540 C C . VAL A 1 72 ? -18.638 1.543 8.543 1.00 69.69 72 VAL A C 1
ATOM 542 O O . VAL A 1 72 ? -18.569 2.235 7.527 1.00 69.69 72 VAL A O 1
ATOM 545 N N . THR A 1 73 ? -19.044 0.276 8.507 1.00 63.59 73 THR A N 1
ATOM 546 C CA . THR A 1 73 ? -19.722 -0.266 7.338 1.00 63.59 73 THR A CA 1
ATOM 547 C C . THR A 1 73 ? -20.974 0.573 7.148 1.00 63.59 73 THR A C 1
ATOM 549 O O . THR A 1 73 ? -21.793 0.699 8.060 1.00 63.59 73 THR A O 1
ATOM 552 N N . ALA A 1 74 ? -21.092 1.231 5.993 1.00 61.59 74 ALA A N 1
ATOM 553 C CA . ALA A 1 74 ? -22.294 1.976 5.670 1.00 61.59 74 ALA A CA 1
ATOM 554 C C . ALA A 1 74 ? -23.456 0.986 5.753 1.00 61.59 74 ALA A C 1
ATOM 556 O O . ALA A 1 74 ? -23.592 0.098 4.909 1.00 61.59 74 ALA A O 1
ATOM 557 N N . ARG A 1 75 ? -24.254 1.089 6.821 1.00 62.47 75 ARG A N 1
ATOM 558 C CA . ARG A 1 75 ? -25.451 0.277 6.972 1.00 62.47 75 ARG A CA 1
ATOM 559 C C . ARG A 1 75 ? -26.309 0.622 5.767 1.00 62.47 75 ARG A C 1
ATOM 561 O O . ARG A 1 75 ? -26.722 1.774 5.625 1.00 62.47 75 ARG A O 1
ATOM 568 N N . ARG A 1 76 ? -26.507 -0.345 4.866 1.00 59.56 76 ARG A N 1
ATOM 569 C CA . ARG A 1 76 ? -27.447 -0.202 3.755 1.00 59.56 76 ARG A CA 1
ATOM 570 C C . AR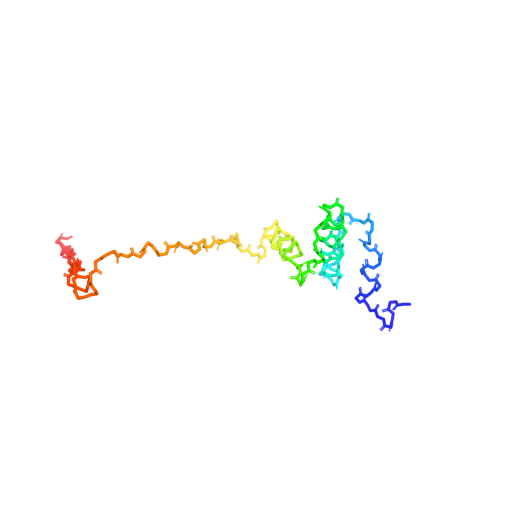G A 1 76 ? -28.748 0.277 4.388 1.00 59.56 76 ARG A C 1
ATOM 572 O O . ARG A 1 76 ? -29.302 -0.436 5.221 1.00 59.56 76 ARG A O 1
ATOM 579 N N . ARG A 1 77 ? -29.178 1.505 4.078 1.00 62.44 77 ARG A N 1
ATOM 580 C CA . ARG A 1 77 ? -30.516 1.954 4.461 1.00 62.44 77 ARG A CA 1
ATOM 581 C C . ARG A 1 77 ? -31.463 0.958 3.812 1.00 62.44 77 ARG A C 1
ATOM 583 O O . ARG A 1 77 ? -31.527 0.889 2.586 1.00 62.44 77 ARG A O 1
ATOM 590 N N . GLU A 1 78 ? -32.111 0.138 4.628 1.00 64.81 78 GLU A N 1
ATOM 591 C CA . GLU A 1 78 ? -33.290 -0.589 4.189 1.00 64.81 78 GLU A CA 1
ATOM 592 C C . GLU A 1 78 ? -34.264 0.494 3.731 1.00 64.81 78 GLU A C 1
ATOM 594 O O . GLU A 1 78 ? -34.592 1.405 4.495 1.00 64.81 78 GLU A O 1
ATOM 599 N N . ALA A 1 79 ? -34.587 0.496 2.438 1.00 60.91 79 ALA A N 1
ATOM 600 C CA . ALA A 1 79 ? -35.606 1.393 1.928 1.00 60.91 79 ALA A CA 1
ATOM 601 C C . ALA A 1 79 ? -36.891 1.016 2.663 1.00 60.91 79 ALA A C 1
ATOM 603 O O . ALA A 1 79 ? -37.353 -0.116 2.549 1.00 60.91 79 ALA A O 1
ATOM 604 N N . SER A 1 80 ? -37.409 1.918 3.492 1.00 64.31 80 SER A N 1
ATOM 605 C CA . SER A 1 80 ? -38.693 1.683 4.130 1.00 64.31 80 SER A CA 1
ATOM 606 C C . SER A 1 80 ? -39.762 1.723 3.045 1.00 64.31 80 SER A C 1
ATOM 608 O O . SER A 1 80 ? -39.898 2.746 2.376 1.00 64.31 80 SER A O 1
ATOM 610 N N . ASP A 1 81 ? -40.565 0.670 2.929 1.00 69.62 81 ASP A N 1
ATOM 611 C CA . ASP A 1 81 ? -41.753 0.658 2.059 1.00 69.62 81 ASP A CA 1
ATOM 612 C C . ASP A 1 81 ? -42.860 1.613 2.555 1.00 69.62 81 ASP A C 1
ATOM 614 O O . ASP A 1 81 ? -43.909 1.765 1.929 1.00 69.62 81 ASP A O 1
ATOM 618 N N . LEU A 1 82 ? -42.643 2.274 3.696 1.00 69.19 82 LEU A N 1
ATOM 619 C CA . LEU A 1 82 ? -43.574 3.237 4.260 1.00 69.19 82 LEU A CA 1
ATOM 620 C C . LEU A 1 82 ? -43.543 4.560 3.477 1.00 69.19 82 LEU A C 1
ATOM 622 O O . LEU A 1 82 ? -42.465 5.118 3.250 1.00 69.19 82 LEU A O 1
ATOM 626 N N . PRO A 1 83 ? -44.715 5.122 3.123 1.00 76.56 83 PRO A N 1
ATOM 627 C CA . PRO A 1 83 ? -44.785 6.455 2.545 1.00 76.56 83 PRO A CA 1
ATOM 628 C C . PRO A 1 83 ? -44.180 7.484 3.511 1.00 76.56 83 PRO A C 1
ATOM 630 O O . PRO A 1 83 ? -44.419 7.433 4.718 1.00 76.56 83 PRO A O 1
ATOM 633 N N . VAL A 1 84 ? -43.419 8.439 2.963 1.00 71.62 84 VAL A N 1
ATOM 634 C CA . VAL A 1 84 ? -42.598 9.422 3.705 1.00 71.62 84 VAL A CA 1
ATOM 635 C C . VAL A 1 84 ? -43.349 10.067 4.871 1.00 71.62 84 VAL A C 1
ATOM 637 O O . VAL A 1 84 ? -42.803 10.183 5.964 1.00 71.62 84 VAL A O 1
ATOM 640 N N . MET A 1 85 ? -44.618 10.428 4.668 1.00 69.00 85 MET A N 1
ATOM 641 C CA . MET A 1 85 ? -45.437 11.058 5.706 1.00 69.00 85 MET A CA 1
ATOM 642 C C . MET A 1 85 ? -45.637 10.148 6.925 1.00 69.00 85 MET A C 1
ATOM 644 O O . MET A 1 85 ? -45.516 10.614 8.051 1.00 69.00 85 MET A O 1
ATOM 648 N N . ALA A 1 86 ? -45.869 8.848 6.729 1.00 74.00 86 ALA A N 1
ATOM 649 C CA . ALA A 1 86 ? -46.041 7.901 7.831 1.00 74.00 86 ALA A CA 1
ATOM 650 C C . ALA A 1 86 ? -44.740 7.699 8.626 1.00 74.00 86 ALA A C 1
ATOM 652 O O . ALA A 1 86 ? -44.776 7.602 9.849 1.00 74.00 86 ALA A O 1
ATOM 653 N N . ALA A 1 87 ? -43.588 7.697 7.949 1.00 70.00 87 ALA A N 1
ATOM 654 C CA . ALA A 1 87 ? -42.287 7.569 8.603 1.00 70.00 87 ALA A CA 1
ATOM 655 C C . ALA A 1 87 ? -41.952 8.783 9.489 1.00 70.00 87 ALA A C 1
ATOM 657 O O . ALA A 1 87 ? -41.402 8.614 10.575 1.00 70.00 87 ALA A O 1
ATOM 658 N N . VAL A 1 88 ? -42.321 9.996 9.058 1.00 69.56 88 VAL A N 1
ATOM 659 C CA . VAL A 1 88 ? -42.089 11.235 9.824 1.00 69.56 88 VAL A CA 1
ATOM 660 C C . VAL A 1 88 ? -42.883 11.246 11.134 1.00 69.56 88 VAL A C 1
ATOM 662 O O . VAL A 1 88 ? -42.359 11.687 12.153 1.00 69.56 88 VAL A O 1
ATOM 665 N N . TYR A 1 89 ? -44.108 10.714 11.141 1.00 70.38 89 TYR A N 1
ATOM 666 C CA . TYR A 1 89 ? -44.946 10.657 12.347 1.00 70.38 89 TYR A CA 1
ATOM 667 C C . TYR A 1 89 ? -44.714 9.417 13.226 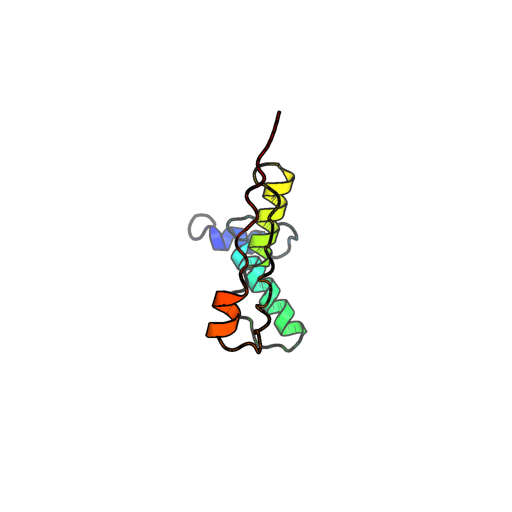1.00 70.38 89 TYR A C 1
ATOM 669 O O . TYR A 1 89 ? -45.224 9.364 14.341 1.00 70.38 89 TYR A O 1
ATOM 677 N N . ALA A 1 90 ? -43.949 8.423 12.761 1.00 68.12 90 ALA A N 1
ATOM 678 C CA . ALA A 1 90 ? -43.645 7.215 13.535 1.00 68.12 90 ALA A CA 1
ATOM 679 C C . ALA A 1 90 ? -42.530 7.416 14.580 1.00 68.12 90 ALA A C 1
ATOM 681 O O . ALA A 1 90 ? -42.352 6.571 15.460 1.00 68.12 90 ALA A O 1
ATOM 682 N N . VAL A 1 91 ? -41.774 8.517 14.503 1.00 64.56 91 VAL A N 1
ATOM 683 C CA . VAL A 1 91 ? -40.771 8.872 15.516 1.00 64.56 91 VAL A CA 1
ATOM 684 C C . VAL A 1 91 ? -41.502 9.342 16.773 1.00 64.56 91 VAL A C 1
ATOM 686 O O . VAL A 1 91 ? -41.966 10.477 16.848 1.00 64.56 91 VAL A O 1
ATOM 689 N N . GLN A 1 92 ? -41.628 8.459 17.766 1.00 61.69 92 GLN A N 1
ATOM 690 C CA . GLN A 1 92 ? -42.159 8.847 19.071 1.00 61.69 92 GLN A CA 1
ATOM 691 C C . GLN A 1 92 ? -41.162 9.763 19.800 1.00 61.69 92 GLN A C 1
ATOM 693 O O . GLN A 1 92 ? -39.953 9.513 19.737 1.00 61.69 92 GLN A O 1
ATOM 698 N N . PRO A 1 93 ? -41.632 10.809 20.505 1.00 54.22 93 PRO A N 1
ATOM 699 C CA . PRO A 1 93 ? -40.761 11.623 21.339 1.00 54.22 93 PRO A CA 1
ATOM 700 C C . PRO A 1 93 ? -40.178 10.754 22.456 1.00 54.22 93 PRO A C 1
ATOM 702 O O . PRO A 1 93 ? -40.907 10.064 23.168 1.00 54.22 93 PRO A O 1
ATOM 705 N N . SER A 1 94 ? -38.853 10.781 22.595 1.00 56.97 94 SER A N 1
ATOM 706 C CA . SER A 1 94 ? -38.135 10.133 23.690 1.00 56.97 94 SER A CA 1
ATOM 707 C C . SER A 1 94 ? -38.727 10.581 25.024 1.00 56.97 94 SER A C 1
ATOM 709 O O . SER A 1 94 ? -38.732 11.778 25.317 1.00 56.97 94 SER A O 1
ATOM 711 N N . SER A 1 95 ? -39.215 9.631 25.822 1.00 52.69 95 SER A N 1
ATOM 712 C CA . SER A 1 95 ? -39.648 9.870 27.196 1.00 52.69 95 SER A CA 1
ATOM 713 C C . SER A 1 95 ? -38.511 10.537 27.968 1.00 52.69 95 SER A C 1
ATOM 715 O O . SER A 1 95 ? -37.461 9.929 28.189 1.00 52.69 95 SER A O 1
ATOM 717 N N . VAL A 1 96 ? -38.713 11.801 28.335 1.00 53.47 96 VAL A N 1
ATOM 718 C CA . VAL A 1 96 ? -37.853 12.527 29.267 1.00 53.47 96 VAL A CA 1
ATOM 719 C C . VAL A 1 96 ? -37.902 11.754 30.582 1.00 53.47 96 VAL A C 1
ATOM 721 O O . VAL A 1 96 ? -38.959 11.635 31.192 1.00 53.47 96 VAL A O 1
ATOM 724 N N . ASN A 1 97 ? -36.780 11.148 30.964 1.00 49.56 97 ASN A N 1
ATOM 725 C CA . ASN A 1 97 ? -36.662 10.429 32.224 1.00 49.56 97 ASN A CA 1
ATOM 726 C C . ASN A 1 97 ? -36.529 11.481 33.334 1.00 49.56 97 ASN A C 1
ATOM 728 O O . ASN A 1 97 ? -35.445 12.031 33.537 1.00 49.56 97 ASN A O 1
ATOM 732 N N . GLU A 1 98 ? -37.641 11.823 33.987 1.00 51.56 98 GLU A N 1
ATOM 733 C CA . GLU A 1 98 ? -37.636 12.616 35.217 1.00 51.56 98 GLU A CA 1
ATOM 734 C C . GLU A 1 98 ? -36.923 11.810 36.311 1.00 51.56 98 GLU A C 1
ATOM 736 O O . GLU A 1 98 ? -37.480 10.889 36.906 1.00 51.56 98 GLU A O 1
ATOM 741 N N . LEU A 1 99 ? -35.650 12.136 36.546 1.00 50.25 99 LEU A N 1
ATOM 742 C CA . LEU A 1 99 ? -34.906 11.685 37.718 1.00 50.25 99 LEU A CA 1
ATOM 743 C C . LEU A 1 99 ? -35.511 12.363 38.952 1.00 50.25 99 LEU A C 1
ATOM 745 O O . LEU A 1 99 ? -35.319 13.558 39.171 1.00 50.25 99 LEU A O 1
ATOM 749 N N . SER A 1 100 ? -36.272 11.580 39.712 1.00 46.09 100 SER A N 1
ATOM 750 C CA . SER A 1 100 ? -36.695 11.899 41.073 1.00 46.09 100 SER A CA 1
ATOM 751 C C . SER A 1 100 ? -35.684 11.312 42.062 1.00 46.09 100 SER A C 1
ATOM 753 O O . SER A 1 100 ? -35.293 10.157 41.891 1.00 46.09 100 SER A O 1
ATOM 755 N N . GLU A 1 101 ? -35.381 12.116 43.087 1.00 43.91 101 GLU A N 1
ATOM 756 C CA . GLU A 1 101 ? -34.558 11.890 44.299 1.00 43.91 101 GLU A CA 1
ATOM 757 C C . GLU A 1 101 ? -33.042 12.136 44.210 1.00 43.91 101 GLU A C 1
ATOM 759 O O . GLU A 1 101 ? -32.305 11.389 43.528 1.00 43.91 101 GLU A O 1
#

Foldseek 3Di:
DCVPDVLVVQLVVCQPPPDGDLSPQQVNQLVVQQVVCVVVVHPRDDRGNVVSVVVVLVVCVVVVNDDDDDPPDPDPPPPPPDDPVVVVVVDDPPPDPPDDD

pLDDT: mean 84.03, std 15.48, range [43.91, 97.62]

Radius of gyration: 24.25 Å; chains: 1; bounding box: 65×27×61 Å

Secondary structure (DSSP, 8-state):
-TTT-HHHHHHHHTTT-SS--HHHHHHHHHHHHHHHHHHTTPPPPSS--HHHHHHHHHHHHHTTSS---------------S-HHHHHHT-PPP-------

InterPro domains:
  IPR056464 DotM, C-terminal cytoplasmic domain [PF23127] (1-57)

Sequence (101 aa):
LKGVNRTLWYALHSADTAKVFVEGAGVQAQARAEVHAHKLGLPRPGLMVTQAIDGLQAELESIGLVFARHVVTARRREASDLPVMAAVYAVQPSSVNELSE

Organism: NCBI:txid46678